Protein AF-A0A7V9P7P1-F1 (afdb_monomer)

Foldseek 3Di:
DADEAEDFDLPDPVGDDPVVVCRLVPGQAYEYEEQAFLVVLLSSLVSVVVSVHAAEYAEHFFVVRNRALVGHVVSCLVSVYHYHFDAEEDDDVNQQDDPCCVVVPQPPHGPPGGTGYAAYPVRHGPDPVSVVSVCVSPPCPDPPVVPDD

Solvent-accessible surface area (backbone atoms only — not comparable to full-atom values): 8606 Å² total; per-residue (Å²): 101,64,46,71,40,65,79,68,51,76,86,43,74,87,59,33,52,75,65,49,46,48,27,58,73,72,24,72,31,48,34,29,43,49,54,44,32,49,68,59,47,49,50,49,49,62,47,54,52,74,69,75,45,59,45,31,36,57,29,32,56,24,41,93,56,52,10,33,66,81,48,38,49,61,52,32,59,75,71,68,36,46,81,39,72,45,54,48,57,45,55,96,84,50,36,37,51,54,89,60,39,88,83,53,72,71,79,93,53,79,64,96,63,54,26,30,36,46,21,40,82,88,65,49,54,74,51,61,69,55,56,52,48,51,49,60,74,72,41,81,72,71,82,71,76,82,78,75,128

Secondary structure (DSSP, 8-state):
----B-SS-TT-GGGS-HHHHHHHHT-SSEEEE--S-HHHHHHHHHHHHTT-S-EEEEE--BGGGTB-HHHHHHHHHHTT-EE--S--BSSTT-TTS-GGGGTS---SS--SS-SS--B-TTS-BSSHHHHHHHHHHHS---TTSSS--

Nearest PDB structures (foldseek):
  1umy-assembly1_B  TM=6.018E-01  e=2.209E-02  Rattus norvegicus
  8d45-assembly1_C  TM=6.014E-01  e=2.873E-02  Homo sapiens
  1umy-assembly1_A  TM=5.273E-01  e=2.873E-02  Rattus norvegicus
  4m3p-assembly1_A  TM=6.076E-01  e=1.391E-01  Homo sapiens
  2nwh-assembly1_A  TM=4.315E-01  e=2.203E-01  Agrobacterium fabrum str. C58

Radius of gyration: 17.31 Å; Cα contacts (8 Å, |Δi|>4): 221; chains: 1; bounding box: 38×45×43 Å

Structure (mmCIF, N/CA/C/O backbone):
data_AF-A0A7V9P7P1-F1
#
_entry.id   AF-A0A7V9P7P1-F1
#
loop_
_atom_site.group_PDB
_atom_site.id
_atom_site.type_symbol
_atom_site.label_atom_id
_atom_site.label_alt_id
_atom_site.label_comp_id
_atom_site.label_asym_id
_atom_site.label_entity_id
_atom_site.label_seq_id
_atom_site.pdbx_PDB_ins_code
_atom_site.Cartn_x
_atom_site.Cartn_y
_atom_site.Cartn_z
_atom_site.occupancy
_atom_site.B_iso_or_equiv
_atom_site.auth_seq_id
_atom_site.auth_comp_id
_atom_site.auth_asym_id
_atom_site.auth_atom_id
_atom_site.pdbx_PDB_model_num
ATOM 1 N N . LEU A 1 1 ? -18.886 6.379 4.995 1.00 90.19 1 LEU A N 1
ATOM 2 C CA . LEU A 1 1 ? -17.956 7.439 4.561 1.00 90.19 1 LEU A CA 1
ATOM 3 C C . LEU A 1 1 ? -16.656 7.312 5.347 1.00 90.19 1 LEU A C 1
ATOM 5 O O . LEU A 1 1 ? -16.683 6.848 6.480 1.00 90.19 1 LEU A O 1
ATOM 9 N N . THR A 1 2 ? -15.522 7.666 4.747 1.00 96.12 2 THR A N 1
ATOM 10 C CA . THR A 1 2 ? -14.209 7.635 5.406 1.00 96.12 2 THR A CA 1
ATOM 11 C C . THR A 1 2 ? -13.298 8.710 4.817 1.00 96.12 2 THR A C 1
ATOM 13 O O . THR A 1 2 ? -13.535 9.161 3.695 1.00 96.12 2 THR A O 1
ATOM 16 N N . SER A 1 3 ? -12.253 9.085 5.550 1.00 93.94 3 SER A N 1
ATOM 17 C CA . SER A 1 3 ? -11.140 9.897 5.065 1.00 93.94 3 SER A CA 1
ATOM 18 C C . SER A 1 3 ? -9.826 9.323 5.601 1.00 93.94 3 SER A C 1
ATOM 20 O O . SER A 1 3 ? -9.699 9.086 6.803 1.00 93.94 3 SER A O 1
ATOM 22 N N . GLY A 1 4 ? -8.882 9.045 4.700 1.00 89.56 4 GLY A N 1
ATOM 23 C CA . GLY A 1 4 ? -7.695 8.244 4.998 1.00 89.56 4 GLY A CA 1
ATOM 24 C C . GLY A 1 4 ? -6.619 9.006 5.759 1.00 89.56 4 GLY A C 1
ATOM 25 O O . GLY A 1 4 ? -6.150 10.045 5.293 1.00 89.56 4 GLY A O 1
ATOM 26 N N . VAL A 1 5 ? -6.177 8.455 6.892 1.00 92.31 5 VAL A N 1
ATOM 27 C CA . VAL A 1 5 ? -5.022 8.984 7.628 1.00 92.31 5 VAL A CA 1
ATOM 28 C C . VAL A 1 5 ? -3.720 8.414 7.067 1.00 92.31 5 VAL A C 1
ATOM 30 O O . VAL A 1 5 ? -3.566 7.208 6.868 1.00 92.31 5 VAL A O 1
ATOM 33 N N . TRP A 1 6 ? -2.753 9.283 6.797 1.00 84.00 6 TRP A N 1
ATO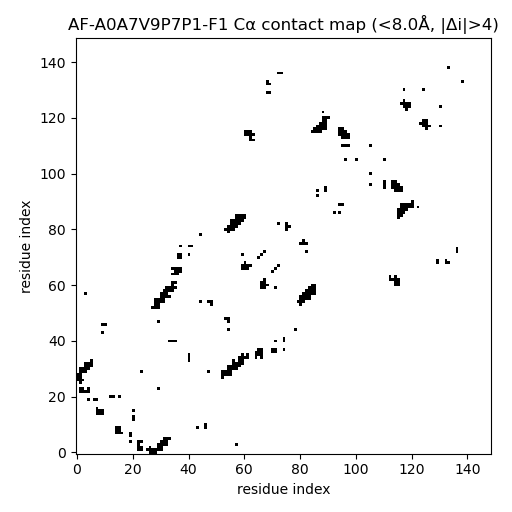M 34 C CA . TRP A 1 6 ? -1.447 8.875 6.268 1.00 84.00 6 TRP A CA 1
ATOM 35 C C . TRP A 1 6 ? -0.319 9.235 7.230 1.00 84.00 6 TRP A C 1
ATOM 37 O O . TRP A 1 6 ? 0.495 8.374 7.592 1.00 84.00 6 TRP A O 1
ATOM 47 N N . LYS A 1 7 ? -0.301 10.492 7.670 1.00 77.19 7 LYS A N 1
ATOM 48 C CA . LYS A 1 7 ? 0.690 11.039 8.595 1.00 77.19 7 LYS A CA 1
ATOM 49 C C . LYS A 1 7 ? 0.232 10.831 10.046 1.00 77.19 7 LYS A C 1
ATOM 51 O O . LYS A 1 7 ? -0.795 10.196 10.294 1.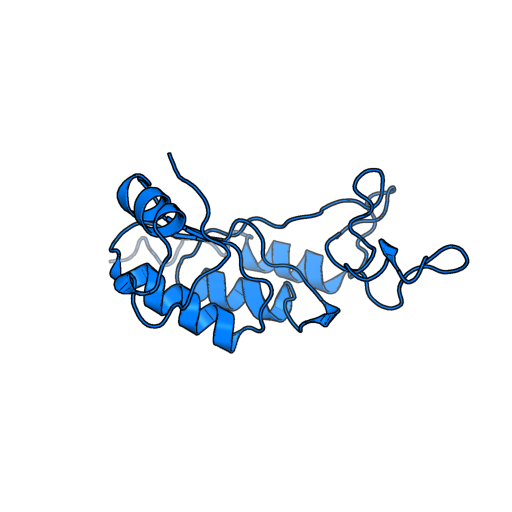00 77.19 7 LYS A O 1
ATOM 56 N N . GLY A 1 8 ? 1.068 11.259 10.987 1.00 72.62 8 GLY A N 1
ATOM 57 C CA . GLY A 1 8 ? 0.785 11.211 12.420 1.00 72.62 8 GLY A CA 1
ATOM 58 C C . GLY A 1 8 ? 1.657 10.233 13.211 1.00 72.62 8 GLY A C 1
ATOM 59 O O . GLY A 1 8 ? 2.201 9.265 12.673 1.00 72.62 8 GLY A O 1
ATOM 60 N N . ASP A 1 9 ? 1.781 10.504 14.511 1.00 73.19 9 ASP A N 1
ATOM 61 C CA . ASP A 1 9 ? 2.391 9.603 15.490 1.00 73.19 9 ASP A CA 1
ATOM 62 C C . ASP A 1 9 ? 1.315 8.650 16.035 1.00 73.19 9 ASP A C 1
ATOM 64 O O . ASP A 1 9 ? 0.438 9.041 16.803 1.00 73.19 9 ASP A O 1
ATOM 68 N N . TYR A 1 10 ? 1.400 7.374 15.655 1.00 78.81 10 TYR A N 1
ATOM 69 C CA . TYR A 1 10 ? 0.445 6.323 16.030 1.00 78.81 10 TYR A CA 1
ATOM 70 C C . TYR A 1 10 ? 0.695 5.783 17.452 1.00 78.81 10 TYR A C 1
ATOM 72 O O . TYR A 1 10 ? 0.325 4.652 17.774 1.00 78.81 10 TYR A O 1
ATOM 80 N N . ALA A 1 11 ? 1.334 6.575 18.317 1.00 70.75 11 ALA A N 1
ATOM 81 C CA . ALA A 1 11 ? 1.420 6.320 19.749 1.00 70.75 11 ALA A CA 1
ATOM 82 C C . ALA A 1 11 ? 0.128 6.714 20.493 1.00 70.75 11 ALA A C 1
ATOM 84 O O . ALA A 1 11 ? -0.311 5.973 21.375 1.00 70.75 11 ALA A O 1
ATOM 85 N N . ASN A 1 12 ? -0.490 7.853 20.145 1.00 72.56 12 ASN A N 1
ATOM 86 C CA . ASN A 1 12 ? -1.742 8.351 20.737 1.00 72.56 12 ASN A CA 1
ATOM 87 C C . ASN A 1 12 ? -2.507 9.234 19.731 1.00 72.56 12 ASN A C 1
ATOM 89 O O . ASN A 1 12 ? -1.890 10.011 19.011 1.00 72.56 12 ASN A O 1
ATOM 93 N N . VAL A 1 13 ? -3.843 9.160 19.726 1.00 71.62 13 VAL A N 1
ATOM 94 C CA . VAL A 1 13 ? -4.725 9.983 18.874 1.00 71.62 13 VAL A CA 1
ATOM 95 C C . VAL A 1 13 ? -4.516 11.473 19.151 1.00 71.62 13 VAL A C 1
ATOM 97 O O . VAL A 1 13 ? -4.585 12.280 18.237 1.00 71.62 13 VAL A O 1
ATOM 100 N N . GLU A 1 14 ? -4.187 11.842 20.389 1.00 75.62 14 GLU A N 1
ATOM 101 C CA . GLU A 1 14 ? -3.893 13.231 20.778 1.00 75.62 14 GLU A CA 1
ATOM 102 C C . GLU A 1 14 ? -2.660 13.823 20.079 1.00 75.62 14 GLU A C 1
ATOM 104 O O . GLU A 1 14 ? -2.481 15.038 20.074 1.00 75.62 14 GLU A O 1
ATOM 109 N N . LYS A 1 15 ? -1.801 12.981 19.491 1.00 82.19 15 LYS A N 1
ATOM 110 C CA . LYS A 1 15 ? -0.652 13.429 18.696 1.00 82.19 15 LYS A CA 1
ATOM 111 C C . LYS A 1 15 ? -0.959 13.597 17.211 1.00 82.19 15 LYS A C 1
ATOM 113 O O . LYS A 1 15 ? -0.082 14.026 16.463 1.00 82.19 15 LYS A O 1
ATOM 118 N N . PHE A 1 16 ? -2.162 13.236 16.776 1.00 87.25 16 PHE A N 1
ATOM 119 C CA . PHE A 1 16 ? -2.624 13.563 15.438 1.00 87.25 16 PHE A CA 1
ATOM 120 C C . PHE A 1 16 ? -2.884 15.053 15.319 1.00 87.25 16 PHE A C 1
ATOM 122 O O . PHE A 1 16 ? -3.293 15.702 16.288 1.00 87.25 16 PHE A O 1
ATOM 129 N N . ASP A 1 17 ? -2.644 15.588 14.127 1.00 89.06 17 ASP A N 1
ATOM 130 C CA . ASP A 1 17 ? -2.984 16.970 13.860 1.00 89.06 17 ASP A CA 1
ATOM 131 C C . ASP A 1 17 ? -4.512 17.155 13.816 1.00 89.06 17 ASP A C 1
ATOM 133 O O . ASP A 1 17 ? -5.302 16.205 13.897 1.00 89.06 17 ASP A O 1
ATOM 137 N N . ALA A 1 18 ? -4.951 18.409 13.714 1.00 91.69 18 ALA A N 1
ATOM 138 C CA . ALA A 1 18 ? -6.375 18.720 13.671 1.00 91.69 18 ALA A CA 1
ATOM 139 C C . ALA A 1 18 ? -7.088 18.037 12.488 1.00 91.69 18 ALA A C 1
ATOM 141 O O . ALA A 1 18 ? -8.246 17.642 12.616 1.00 91.69 18 ALA A O 1
ATOM 142 N N . THR A 1 19 ? -6.404 17.861 11.355 1.00 91.81 19 THR A N 1
ATOM 143 C CA . THR A 1 19 ? -6.955 17.212 10.161 1.00 91.81 19 THR A CA 1
ATOM 144 C C . THR A 1 19 ? -7.238 15.745 10.446 1.00 91.81 19 THR A C 1
ATOM 146 O O . THR A 1 19 ? -8.357 15.284 10.242 1.00 91.81 19 THR A O 1
ATOM 149 N N . GLU A 1 20 ? -6.265 15.011 10.969 1.00 91.88 20 GLU A N 1
ATOM 150 C CA . GLU A 1 20 ? -6.376 13.573 11.219 1.00 91.88 20 GLU A CA 1
ATOM 151 C C . GLU A 1 20 ? -7.367 13.250 12.339 1.00 91.88 20 GLU A C 1
ATOM 153 O O . GLU A 1 20 ? -8.118 12.274 12.244 1.00 91.88 20 GLU A O 1
ATOM 158 N N . GLN A 1 21 ? -7.453 14.111 13.358 1.00 90.94 21 GLN A N 1
ATOM 159 C CA . GLN A 1 21 ? -8.511 14.021 14.364 1.00 90.94 21 GLN A CA 1
ATOM 160 C C . GLN A 1 21 ? -9.899 14.178 13.728 1.00 90.94 21 GLN A C 1
ATOM 162 O O . GLN A 1 21 ? -10.788 13.369 14.000 1.00 90.94 21 GLN A O 1
ATOM 167 N N . ILE A 1 22 ? -10.086 15.162 12.838 1.00 93.25 22 ILE A N 1
ATOM 168 C CA . ILE A 1 22 ? -11.345 15.357 12.102 1.00 93.25 22 ILE A CA 1
ATOM 169 C C . ILE A 1 22 ? -11.645 14.148 11.210 1.00 93.25 22 ILE A C 1
ATOM 171 O O . ILE A 1 22 ? -12.783 13.668 11.212 1.00 93.25 22 ILE A O 1
ATOM 175 N N . GLN A 1 23 ? -10.649 13.636 10.479 1.00 94.31 23 GLN A N 1
ATOM 176 C CA . GLN A 1 23 ? -10.800 12.469 9.609 1.00 94.31 23 GLN A CA 1
ATOM 177 C C . GLN A 1 23 ? -11.282 11.256 10.405 1.00 94.31 23 GLN A C 1
ATOM 179 O O . GLN A 1 23 ? -12.282 10.642 10.036 1.00 94.31 23 GLN A O 1
ATOM 184 N N . ILE A 1 24 ? -10.626 10.937 11.523 1.00 92.00 24 ILE A N 1
ATOM 185 C CA . ILE A 1 24 ? -10.997 9.796 12.365 1.00 92.00 24 ILE A CA 1
ATOM 186 C C . ILE A 1 24 ? -12.369 10.005 12.997 1.00 92.00 24 ILE A C 1
ATOM 188 O O . ILE A 1 24 ? -13.209 9.108 12.924 1.00 92.00 24 ILE A O 1
ATOM 192 N N . ALA A 1 25 ? -12.629 11.178 13.581 1.00 92.94 25 ALA A N 1
ATOM 193 C CA . ALA A 1 25 ? -13.886 11.455 14.269 1.00 92.94 25 ALA A CA 1
ATOM 194 C C . ALA A 1 25 ? -15.099 11.288 13.338 1.00 92.94 25 ALA A C 1
ATOM 196 O O . ALA A 1 25 ? -16.086 10.663 13.735 1.00 92.94 25 ALA A O 1
ATOM 197 N N . ASN A 1 26 ? -14.982 11.749 12.088 1.00 95.38 26 ASN A N 1
ATOM 198 C CA . ASN A 1 26 ? -16.070 11.801 11.105 1.00 95.38 26 ASN A CA 1
ATOM 199 C C . ASN A 1 26 ? -16.087 10.627 10.106 1.00 95.38 26 ASN A C 1
ATOM 201 O O . ASN A 1 26 ? -16.796 10.686 9.102 1.00 95.38 26 ASN A O 1
ATOM 205 N N . SER A 1 27 ? -15.318 9.561 10.350 1.00 96.44 27 SER A N 1
ATOM 206 C CA . SER A 1 27 ? -15.298 8.375 9.484 1.00 96.44 27 SER A CA 1
ATOM 207 C C . SER A 1 27 ? -16.100 7.209 10.064 1.00 96.44 27 SER A C 1
ATOM 209 O O . SER A 1 27 ? -15.809 6.748 11.164 1.00 96.44 27 SER A O 1
ATOM 211 N N . ASP A 1 28 ? -17.034 6.644 9.298 1.00 96.56 28 ASP A N 1
ATOM 212 C CA . ASP A 1 28 ? -17.820 5.461 9.701 1.00 96.56 28 ASP A CA 1
ATOM 213 C C . ASP A 1 28 ? -16.952 4.195 9.822 1.00 96.56 28 ASP A C 1
ATOM 215 O O . ASP A 1 28 ? -17.225 3.292 10.611 1.00 96.56 28 ASP A O 1
ATOM 219 N N . PHE A 1 29 ? -15.877 4.138 9.039 1.00 96.38 29 PHE A N 1
ATOM 220 C CA . PHE A 1 29 ? -14.828 3.127 9.107 1.00 96.38 29 PHE A CA 1
ATOM 221 C C . PHE A 1 29 ? -13.475 3.801 8.904 1.00 96.38 29 PHE A C 1
ATOM 223 O O . PHE A 1 29 ? -13.373 4.806 8.205 1.00 96.38 29 PHE A O 1
ATOM 230 N N . ILE A 1 30 ? -12.430 3.266 9.514 1.00 96.50 30 ILE A N 1
ATOM 231 C CA . ILE A 1 30 ? -11.101 3.869 9.506 1.00 96.50 30 ILE A CA 1
ATOM 232 C C . ILE A 1 30 ? -10.363 3.451 8.241 1.00 96.50 30 ILE A C 1
ATOM 234 O O . ILE A 1 30 ? -10.211 2.258 7.974 1.00 96.50 30 ILE A O 1
ATOM 238 N N . THR A 1 31 ? -9.864 4.427 7.486 1.00 97.12 31 THR A N 1
ATOM 239 C CA . THR A 1 31 ? -8.922 4.178 6.392 1.00 97.12 31 THR A CA 1
ATOM 240 C C . THR A 1 31 ? -7.552 4.747 6.699 1.00 97.12 31 THR A C 1
ATOM 242 O O . THR A 1 31 ? -7.438 5.767 7.377 1.00 97.12 31 THR A O 1
ATOM 245 N N . PHE A 1 32 ? -6.500 4.075 6.233 1.00 96.62 32 PHE A N 1
ATOM 246 C CA . PHE A 1 32 ? -5.132 4.545 6.424 1.00 96.62 32 PHE A CA 1
ATOM 247 C C . PHE A 1 32 ? -4.185 4.110 5.304 1.00 96.62 32 PHE A C 1
ATOM 249 O O . PHE A 1 32 ? -4.426 3.119 4.615 1.00 96.62 32 PHE A O 1
ATOM 256 N N . HIS A 1 33 ? -3.082 4.840 5.153 1.00 96.06 33 HIS A N 1
ATOM 257 C CA . HIS A 1 33 ? -1.997 4.517 4.224 1.00 96.06 33 HIS A CA 1
ATOM 258 C C . HIS A 1 33 ? -0.783 4.057 5.036 1.00 96.06 33 HIS A C 1
ATOM 260 O O . HIS A 1 33 ? -0.527 4.589 6.122 1.00 96.06 33 HIS A O 1
ATOM 266 N N . SER A 1 34 ? -0.025 3.074 4.551 1.00 95.81 34 SER A N 1
ATOM 267 C CA . SER A 1 34 ? 1.211 2.655 5.218 1.00 95.81 34 SER A CA 1
ATOM 268 C C . SER A 1 34 ? 2.178 1.964 4.269 1.00 95.81 34 SER A C 1
ATOM 270 O O . SER A 1 34 ? 1.970 0.827 3.872 1.00 95.81 34 SER A O 1
ATOM 272 N N . TYR A 1 35 ? 3.280 2.648 3.981 1.00 95.56 35 TYR A N 1
ATOM 273 C CA . TYR A 1 35 ? 4.366 2.176 3.121 1.00 95.56 35 TYR A CA 1
ATOM 274 C C . TYR A 1 35 ? 5.542 1.581 3.914 1.00 95.56 35 TYR A C 1
ATOM 276 O O . TYR A 1 35 ? 6.682 1.580 3.448 1.00 95.56 35 TYR A O 1
ATOM 284 N N . GLU A 1 36 ? 5.272 1.140 5.144 1.00 94.75 36 GLU A N 1
ATOM 285 C CA . GLU A 1 36 ? 6.277 0.627 6.075 1.00 94.75 36 GLU A CA 1
ATOM 286 C C . GLU A 1 36 ? 6.366 -0.902 6.031 1.00 94.75 36 GLU A C 1
ATOM 288 O O . GLU A 1 36 ? 5.491 -1.585 5.496 1.00 94.75 36 GLU A O 1
ATOM 293 N N . ALA A 1 37 ? 7.422 -1.449 6.632 1.00 96.00 37 ALA A N 1
ATOM 294 C CA . ALA A 1 37 ? 7.581 -2.887 6.796 1.00 96.00 37 ALA A CA 1
ATOM 295 C C . ALA A 1 37 ? 6.492 -3.501 7.705 1.00 96.00 37 ALA A C 1
ATOM 297 O O . ALA A 1 37 ?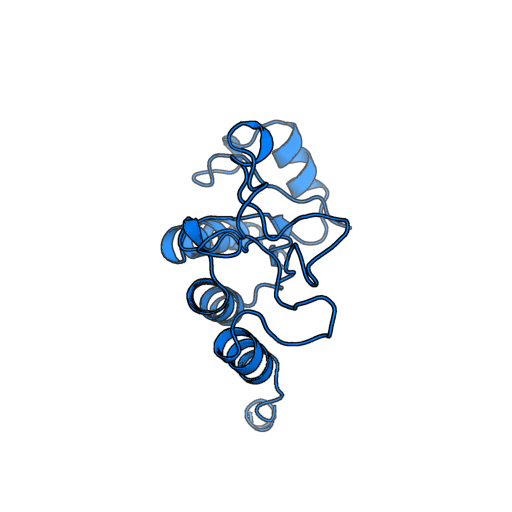 5.761 -2.819 8.428 1.00 96.00 37 ALA A O 1
ATOM 298 N N . ALA A 1 38 ? 6.382 -4.831 7.660 1.00 96.94 38 ALA A N 1
ATOM 299 C CA . ALA A 1 38 ? 5.290 -5.592 8.271 1.00 96.94 38 ALA A CA 1
ATOM 300 C C . ALA A 1 38 ? 5.109 -5.374 9.786 1.00 96.94 38 ALA A C 1
ATOM 302 O O . ALA A 1 38 ? 3.988 -5.464 10.293 1.00 96.94 38 ALA A O 1
ATOM 303 N N . ASP A 1 39 ? 6.188 -5.111 10.521 1.00 95.69 39 ASP A N 1
ATOM 304 C CA . ASP A 1 39 ? 6.166 -4.874 11.963 1.00 95.69 39 ASP A CA 1
ATOM 305 C C . ASP A 1 39 ? 5.552 -3.511 12.310 1.00 95.69 39 ASP A C 1
ATOM 307 O O . ASP A 1 39 ? 4.639 -3.446 13.140 1.00 95.69 39 ASP A O 1
ATOM 311 N N . GLU A 1 40 ? 5.978 -2.445 11.633 1.00 94.88 40 GLU A N 1
ATOM 312 C CA . GLU A 1 40 ? 5.398 -1.105 11.768 1.00 94.88 40 GLU A CA 1
ATOM 313 C C . GLU A 1 40 ? 3.953 -1.061 11.266 1.00 94.88 40 GLU A C 1
ATOM 315 O O . GLU A 1 40 ? 3.068 -0.513 11.933 1.00 94.88 40 GLU A O 1
ATOM 320 N N . PHE A 1 41 ? 3.668 -1.741 10.153 1.00 96.62 41 PHE A N 1
ATOM 321 C CA . PHE A 1 41 ? 2.308 -1.920 9.651 1.00 96.62 41 PHE A CA 1
ATOM 322 C C . PHE A 1 41 ? 1.396 -2.574 10.706 1.00 96.62 41 PHE A C 1
ATOM 324 O O . PHE A 1 41 ? 0.294 -2.094 10.987 1.00 96.62 41 PHE A O 1
ATOM 331 N N . ALA A 1 42 ? 1.872 -3.634 11.371 1.00 97.00 42 ALA A N 1
ATOM 332 C CA . ALA A 1 42 ? 1.129 -4.300 12.439 1.00 97.00 42 ALA A CA 1
ATOM 333 C C . ALA A 1 42 ? 0.925 -3.407 13.675 1.00 97.00 42 ALA A C 1
ATOM 335 O O . ALA A 1 42 ? -0.143 -3.462 14.293 1.00 97.00 42 ALA A O 1
ATOM 336 N N . LYS A 1 43 ? 1.920 -2.593 14.057 1.00 95.12 43 LYS A N 1
ATOM 337 C CA . LYS A 1 43 ? 1.788 -1.618 15.156 1.00 95.12 43 LYS A CA 1
ATOM 338 C C . LYS A 1 43 ? 0.694 -0.598 14.843 1.00 95.12 43 LYS A C 1
ATOM 340 O O . LYS A 1 43 ? -0.181 -0.378 15.683 1.00 95.12 43 LYS A O 1
ATOM 345 N N . ARG A 1 44 ? 0.683 -0.063 13.617 1.00 94.81 44 ARG A N 1
ATOM 346 C CA . ARG A 1 44 ? -0.341 0.876 13.141 1.00 94.81 44 ARG A CA 1
ATOM 347 C C . ARG A 1 44 ? -1.744 0.266 13.191 1.00 94.81 44 ARG A C 1
ATOM 349 O O . ARG A 1 44 ? -2.651 0.889 13.737 1.00 94.81 44 ARG A O 1
ATOM 356 N N . ILE A 1 45 ? -1.922 -0.973 12.723 1.00 95.94 45 ILE A N 1
ATOM 357 C CA . ILE A 1 45 ? -3.222 -1.662 12.811 1.00 95.94 45 ILE A CA 1
ATOM 358 C C . ILE A 1 45 ? -3.686 -1.796 14.262 1.00 95.94 45 ILE A C 1
ATOM 360 O O . ILE A 1 45 ? -4.817 -1.434 14.579 1.00 95.94 45 ILE A O 1
ATOM 364 N N . LYS A 1 46 ? -2.825 -2.293 15.158 1.00 95.31 46 LYS A N 1
ATOM 365 C CA . LYS A 1 46 ? -3.179 -2.488 16.574 1.00 95.31 46 LYS A CA 1
ATOM 366 C C . LYS A 1 46 ? -3.572 -1.187 17.260 1.00 95.31 46 LYS A C 1
ATOM 368 O O . LYS A 1 46 ? -4.417 -1.195 18.151 1.00 95.31 46 LYS A O 1
ATOM 373 N N . PHE A 1 47 ? -2.950 -0.080 16.873 1.00 93.75 47 PHE A N 1
ATOM 374 C CA . PHE A 1 47 ? -3.349 1.235 17.342 1.00 93.75 47 PHE A CA 1
ATOM 375 C C . PHE A 1 47 ? -4.767 1.585 16.868 1.00 93.75 47 PHE A C 1
ATOM 377 O O . PHE A 1 47 ? -5.627 1.875 17.697 1.00 93.75 47 PHE A O 1
ATOM 384 N N . LEU A 1 48 ? -5.033 1.481 15.562 1.00 94.31 48 LEU A N 1
ATOM 385 C CA . LEU A 1 48 ? -6.328 1.835 14.972 1.00 94.31 48 LEU A CA 1
ATOM 386 C C . LEU A 1 48 ? -7.473 0.920 15.438 1.00 94.31 48 LEU A C 1
ATOM 388 O O . LEU A 1 48 ? -8.606 1.377 15.555 1.00 94.31 48 LEU A O 1
ATOM 392 N N . GLN A 1 49 ? -7.194 -0.341 15.785 1.00 95.31 49 GLN A N 1
ATOM 393 C CA . GLN A 1 49 ? -8.192 -1.265 16.347 1.00 95.31 49 GLN A CA 1
ATOM 394 C C . GLN A 1 49 ? -8.818 -0.758 17.650 1.00 95.31 49 GLN A C 1
ATOM 396 O O . GLN A 1 49 ? -9.981 -1.053 17.916 1.00 95.31 49 GLN A O 1
ATOM 401 N N . LYS A 1 50 ? -8.101 0.065 18.425 1.00 92.94 50 LYS A N 1
ATOM 402 C CA . LYS A 1 50 ? -8.625 0.676 19.658 1.00 92.94 50 LYS A CA 1
ATOM 403 C C . LYS A 1 50 ? -9.784 1.642 19.396 1.00 92.94 50 LYS A C 1
ATOM 405 O O . LYS A 1 50 ? -10.540 1.940 20.314 1.00 92.94 50 LYS A O 1
ATOM 410 N N . LEU A 1 51 ? -9.934 2.116 18.157 1.00 92.38 51 LEU A N 1
ATOM 411 C CA . LEU A 1 51 ? -11.009 3.019 17.743 1.00 92.38 51 LEU A CA 1
ATOM 412 C C . LEU A 1 51 ? -12.347 2.293 17.522 1.00 92.38 51 LEU A C 1
ATOM 414 O O . LEU A 1 51 ? -13.346 2.951 17.248 1.00 92.38 51 LEU A O 1
ATOM 418 N N . ASN A 1 52 ? -12.383 0.957 17.647 1.00 94.56 52 ASN A N 1
ATOM 419 C CA . ASN A 1 52 ? -13.597 0.129 17.590 1.00 94.56 52 ASN A CA 1
ATOM 420 C C . ASN A 1 52 ? -14.457 0.349 16.332 1.00 94.56 52 ASN A C 1
ATOM 422 O O . ASN A 1 52 ? -15.686 0.310 16.381 1.00 94.56 52 ASN A O 1
ATOM 426 N N . ARG A 1 53 ? -13.805 0.570 15.189 1.00 95.94 53 ARG A N 1
ATOM 427 C CA . ARG A 1 53 ? -14.435 0.723 13.871 1.00 95.94 53 ARG A CA 1
ATOM 428 C C . ARG A 1 53 ? -13.751 -0.209 12.862 1.00 95.94 53 ARG A C 1
ATOM 430 O O . ARG A 1 53 ? -12.576 -0.527 13.056 1.00 95.94 53 ARG A O 1
ATOM 437 N N . PRO A 1 54 ? -14.441 -0.657 11.793 1.00 97.75 54 PRO A N 1
ATOM 438 C CA . PRO A 1 54 ? -13.809 -1.433 10.726 1.00 97.75 54 PRO A CA 1
ATOM 439 C C . PRO A 1 54 ? -12.613 -0.684 10.132 1.00 97.75 54 PRO A C 1
ATOM 441 O O . PRO A 1 54 ? -12.638 0.543 10.060 1.00 97.75 54 PRO A O 1
ATOM 444 N N . ILE A 1 55 ? -11.580 -1.413 9.706 1.00 97.88 55 ILE A N 1
ATOM 445 C CA . ILE A 1 55 ? -10.320 -0.826 9.236 1.00 97.88 55 ILE A CA 1
ATOM 446 C C . ILE A 1 55 ? -10.026 -1.289 7.813 1.00 97.88 55 ILE A C 1
ATOM 448 O O . ILE A 1 55 ? -10.149 -2.474 7.492 1.00 97.88 55 ILE A O 1
ATOM 452 N N . MET A 1 56 ? -9.573 -0.360 6.978 1.00 98.25 56 MET A N 1
ATOM 453 C CA . MET A 1 56 ? -9.087 -0.637 5.635 1.00 98.25 56 MET A CA 1
ATOM 454 C C . MET A 1 56 ? -7.790 0.131 5.359 1.00 98.25 56 MET A C 1
ATOM 456 O O . MET A 1 56 ? -7.700 1.331 5.586 1.00 98.25 56 MET A O 1
ATOM 460 N N . CYS A 1 57 ? -6.771 -0.558 4.862 1.00 98.12 57 CYS A N 1
ATOM 461 C CA . CYS A 1 57 ? -5.584 0.071 4.316 1.00 98.12 57 CYS A CA 1
ATOM 462 C C . CYS A 1 57 ? -5.815 0.368 2.833 1.00 98.12 57 CYS A C 1
ATOM 464 O O . CYS A 1 57 ? -6.049 -0.555 2.050 1.00 98.12 57 CYS A O 1
ATOM 466 N N . THR A 1 58 ? -5.790 1.644 2.460 1.00 97.19 58 THR A N 1
ATOM 467 C CA . THR A 1 58 ? -6.109 2.091 1.098 1.00 97.19 58 THR A CA 1
ATOM 468 C C . THR A 1 58 ? -4.891 2.113 0.177 1.00 97.19 58 THR A C 1
ATOM 470 O O . THR A 1 58 ? -5.052 1.991 -1.033 1.00 97.19 58 THR A O 1
ATOM 473 N N . GLU A 1 59 ? -3.684 2.215 0.742 1.00 96.62 59 GLU A N 1
ATOM 474 C CA . GLU A 1 59 ? -2.415 2.174 0.011 1.00 96.62 59 GLU A CA 1
ATOM 475 C C . GLU A 1 59 ? -1.303 1.616 0.909 1.00 96.62 59 GLU A C 1
ATOM 477 O O . GLU A 1 59 ? -1.176 2.026 2.068 1.00 96.62 59 GLU A O 1
ATOM 482 N N . TYR A 1 60 ? -0.478 0.704 0.384 1.00 96.81 60 TYR A N 1
ATOM 483 C CA . TYR A 1 60 ? 0.644 0.154 1.153 1.00 96.81 60 TYR A CA 1
ATOM 484 C C . TYR A 1 60 ? 1.877 -0.238 0.348 1.00 96.81 60 TYR A C 1
ATOM 486 O O . TYR A 1 60 ? 2.977 -0.180 0.887 1.00 96.81 60 TYR A O 1
ATOM 494 N N . MET A 1 61 ? 1.738 -0.656 -0.911 1.00 97.31 61 MET A N 1
ATOM 495 C CA . MET A 1 61 ? 2.861 -1.184 -1.688 1.00 97.31 61 MET A CA 1
ATOM 496 C C . MET A 1 61 ? 4.001 -0.169 -1.798 1.00 97.31 61 MET A C 1
ATOM 498 O O . MET A 1 61 ? 3.779 0.945 -2.242 1.00 97.31 61 MET A O 1
ATOM 502 N N . ALA A 1 62 ? 5.214 -0.560 -1.427 1.00 96.56 62 ALA A N 1
ATOM 503 C CA . ALA A 1 62 ? 6.450 0.178 -1.674 1.00 96.56 62 ALA A CA 1
ATOM 504 C C . ALA A 1 62 ? 7.604 -0.823 -1.569 1.00 96.56 62 ALA A C 1
ATOM 506 O O . ALA A 1 62 ? 8.266 -0.917 -0.529 1.00 96.56 62 ALA A O 1
ATOM 507 N N . ARG A 1 63 ? 7.827 -1.612 -2.631 1.00 96.38 63 ARG A N 1
ATOM 508 C CA . ARG A 1 63 ? 8.758 -2.756 -2.583 1.00 96.38 63 ARG A CA 1
ATOM 509 C C . ARG A 1 63 ? 10.165 -2.404 -2.065 1.00 96.38 63 ARG A C 1
ATOM 511 O O . ARG A 1 63 ? 10.644 -3.133 -1.196 1.00 96.38 63 ARG A O 1
ATOM 518 N N . PRO A 1 64 ? 10.804 -1.282 -2.465 1.00 94.06 64 PRO A N 1
ATOM 519 C CA . PRO A 1 64 ? 12.107 -0.867 -1.930 1.00 94.06 64 PRO A CA 1
ATOM 520 C C . PRO A 1 64 ? 12.134 -0.615 -0.417 1.00 94.06 64 PRO A C 1
ATOM 522 O O . PRO A 1 64 ? 13.192 -0.702 0.195 1.00 94.06 64 PRO A O 1
ATOM 525 N N . ARG A 1 65 ? 10.985 -0.306 0.200 1.00 94.00 65 ARG A N 1
ATOM 526 C CA . ARG A 1 65 ? 10.850 -0.084 1.650 1.00 94.00 65 ARG A CA 1
ATOM 527 C C . ARG A 1 65 ? 10.491 -1.355 2.424 1.00 94.00 65 ARG A C 1
ATOM 529 O O . ARG A 1 65 ? 10.206 -1.291 3.615 1.00 94.00 65 ARG A O 1
ATOM 536 N N . GLY A 1 66 ? 10.459 -2.510 1.757 1.00 94.94 66 GLY A N 1
ATOM 537 C CA . GLY A 1 66 ? 10.048 -3.780 2.359 1.00 94.94 66 GLY A CA 1
ATOM 538 C C . GLY A 1 66 ? 8.531 -3.949 2.495 1.00 94.94 66 GLY A C 1
ATOM 539 O O . GLY A 1 66 ? 8.078 -4.978 2.999 1.00 94.94 66 GLY A O 1
ATOM 540 N N . SER A 1 67 ? 7.737 -2.990 2.011 1.00 97.31 67 SER A N 1
ATOM 541 C CA . SER A 1 67 ? 6.285 -3.124 1.935 1.00 97.31 67 SER A CA 1
ATOM 542 C C . SER A 1 67 ? 5.898 -3.828 0.634 1.00 97.31 67 SER A C 1
ATOM 544 O O . SER A 1 67 ? 5.811 -3.212 -0.428 1.00 97.31 67 SER A O 1
ATOM 546 N N . THR A 1 68 ? 5.720 -5.147 0.710 1.00 97.69 68 THR A N 1
ATOM 547 C CA . THR A 1 68 ? 5.389 -6.026 -0.426 1.00 97.69 68 THR A CA 1
ATOM 548 C C . THR A 1 68 ? 4.079 -6.771 -0.180 1.00 97.69 68 THR A C 1
ATOM 550 O O . THR A 1 68 ? 3.616 -6.874 0.959 1.00 97.69 68 THR A O 1
ATOM 553 N N . PHE A 1 69 ? 3.497 -7.381 -1.219 1.00 97.88 69 PHE A N 1
ATOM 554 C CA . PHE A 1 69 ? 2.332 -8.258 -1.038 1.00 97.88 69 PHE A CA 1
ATOM 555 C C . PHE A 1 69 ? 2.625 -9.399 -0.055 1.00 97.88 69 PHE A C 1
ATOM 557 O O . PHE A 1 69 ? 1.795 -9.703 0.802 1.00 97.88 69 PHE A O 1
ATOM 564 N N . VAL A 1 70 ? 3.817 -9.999 -0.150 1.00 97.00 70 VAL A N 1
ATOM 565 C CA . VAL A 1 70 ? 4.261 -11.114 0.703 1.00 97.00 70 VAL A CA 1
ATOM 566 C C . VAL A 1 70 ? 4.364 -10.695 2.165 1.00 97.00 70 VAL A C 1
ATOM 568 O O . VAL A 1 70 ? 3.940 -11.444 3.042 1.00 97.00 70 VAL A O 1
ATOM 571 N N . ALA A 1 71 ? 4.890 -9.500 2.428 1.00 97.44 71 ALA A N 1
ATOM 572 C CA . ALA A 1 71 ? 5.071 -9.002 3.784 1.00 97.44 71 ALA A CA 1
ATOM 573 C C . ALA A 1 71 ? 3.753 -8.514 4.410 1.00 97.44 71 ALA A C 1
ATOM 575 O O . ALA A 1 71 ? 3.486 -8.795 5.578 1.00 97.44 71 ALA A O 1
ATOM 576 N N . ILE A 1 72 ? 2.923 -7.796 3.647 1.00 98.31 72 ILE A N 1
ATOM 577 C CA . ILE A 1 72 ? 1.816 -7.007 4.206 1.00 98.31 72 ILE A CA 1
ATOM 578 C C . ILE A 1 72 ? 0.469 -7.732 4.157 1.00 98.31 72 ILE A C 1
ATOM 580 O O . ILE A 1 72 ? -0.271 -7.706 5.144 1.00 98.31 72 ILE A O 1
ATOM 584 N N . LEU A 1 73 ? 0.132 -8.428 3.062 1.00 97.81 73 LEU A N 1
ATOM 585 C CA . LEU A 1 73 ? -1.186 -9.069 2.933 1.00 97.81 73 LEU A CA 1
ATOM 586 C C . LEU A 1 73 ? -1.482 -10.105 4.032 1.00 97.81 73 LEU A C 1
ATOM 588 O O . LEU A 1 73 ? -2.607 -10.104 4.543 1.00 97.81 73 LEU A O 1
ATOM 592 N N . PRO A 1 74 ? -0.529 -10.962 4.462 1.00 97.44 74 PRO A N 1
ATOM 593 C CA . PRO A 1 74 ? -0.769 -11.873 5.580 1.00 97.44 74 PRO A CA 1
ATOM 594 C C . PRO A 1 74 ? -1.067 -11.141 6.893 1.00 97.44 74 PRO A C 1
ATOM 596 O O . PRO A 1 74 ? -1.900 -11.600 7.675 1.00 97.44 74 PRO A O 1
ATOM 599 N N . VAL A 1 75 ? -0.424 -9.992 7.130 1.00 98.12 75 VAL A N 1
ATOM 600 C CA . VAL A 1 75 ? -0.664 -9.160 8.317 1.00 98.12 75 VAL A CA 1
ATOM 601 C C . VAL A 1 75 ? -2.062 -8.549 8.264 1.00 98.12 75 VAL A C 1
ATOM 603 O O . VAL A 1 75 ? -2.808 -8.665 9.236 1.00 98.12 75 VAL A O 1
ATOM 606 N N . GLY A 1 76 ? -2.451 -7.976 7.120 1.00 97.44 76 GLY A N 1
ATOM 607 C CA . GLY A 1 76 ? -3.801 -7.450 6.906 1.00 97.44 76 GLY A CA 1
ATOM 608 C C . GLY A 1 76 ? -4.878 -8.514 7.134 1.00 97.44 76 GLY A C 1
ATOM 609 O O . GLY A 1 76 ? -5.805 -8.300 7.915 1.00 97.44 76 GLY A O 1
ATOM 610 N N . LYS A 1 77 ? -4.702 -9.714 6.560 1.00 96.75 77 LYS A N 1
ATOM 611 C CA . LYS A 1 77 ? -5.615 -10.852 6.764 1.00 96.75 77 LYS A CA 1
ATOM 612 C C . LYS A 1 77 ? -5.680 -11.290 8.229 1.00 96.75 77 LYS A C 1
ATOM 614 O O . LYS A 1 77 ? -6.775 -11.496 8.744 1.00 96.75 77 LYS A O 1
ATOM 619 N N . LYS A 1 78 ? -4.536 -11.390 8.920 1.00 97.25 78 LYS A N 1
ATOM 620 C CA . LYS A 1 78 ? -4.465 -11.763 10.346 1.00 97.25 78 LYS A CA 1
ATOM 621 C C . LYS A 1 78 ? -5.290 -10.833 11.239 1.00 97.25 78 LYS A C 1
ATOM 623 O O . LYS A 1 78 ? -5.902 -11.308 12.191 1.00 97.25 78 LYS A O 1
ATOM 628 N N . TYR A 1 79 ? -5.291 -9.533 10.955 1.00 97.38 79 TYR A N 1
ATOM 629 C CA . TYR A 1 79 ? -6.008 -8.534 11.754 1.00 97.38 79 TYR A CA 1
ATOM 630 C C . TYR A 1 79 ? -7.361 -8.111 11.158 1.00 97.38 79 TYR A C 1
ATOM 632 O O . TYR A 1 79 ? -7.960 -7.159 11.655 1.00 97.38 79 TYR A O 1
ATOM 640 N N . ASN A 1 80 ? -7.853 -8.823 10.136 1.00 96.62 80 ASN A N 1
ATOM 641 C CA . ASN A 1 80 ? -9.119 -8.547 9.452 1.00 96.62 80 ASN A CA 1
ATOM 642 C C . ASN A 1 80 ? -9.228 -7.105 8.913 1.00 96.62 80 ASN A C 1
ATOM 644 O O . ASN A 1 80 ? -10.220 -6.411 9.128 1.00 96.62 80 ASN A O 1
ATOM 648 N N . VAL A 1 81 ? -8.176 -6.651 8.234 1.00 98.12 81 VAL A N 1
ATOM 649 C CA . VAL A 1 81 ? -8.091 -5.323 7.616 1.00 98.12 81 VAL A CA 1
ATOM 650 C C . VAL A 1 81 ? -8.364 -5.443 6.118 1.00 98.12 81 VAL A C 1
ATOM 652 O O . VAL A 1 81 ? -7.766 -6.283 5.443 1.00 98.12 81 VAL A O 1
ATOM 655 N N . GLY A 1 82 ? -9.262 -4.607 5.588 1.00 97.50 82 GLY A N 1
ATOM 656 C CA . GLY A 1 82 ? -9.467 -4.492 4.141 1.00 97.50 82 GLY A CA 1
ATOM 657 C C . GLY A 1 82 ? -8.221 -3.920 3.464 1.00 97.50 82 GLY A C 1
ATOM 658 O O . GLY A 1 82 ? -7.587 -3.038 4.027 1.00 97.50 82 GLY A O 1
ATOM 659 N N . MET A 1 83 ? -7.858 -4.395 2.275 1.00 97.69 83 MET A N 1
ATOM 660 C CA . MET A 1 83 ? -6.609 -3.998 1.611 1.00 97.69 83 MET A CA 1
ATOM 661 C C . MET A 1 83 ? -6.889 -3.522 0.187 1.00 97.69 83 MET A C 1
ATOM 663 O O . MET A 1 83 ? -7.477 -4.264 -0.599 1.00 97.69 83 MET A O 1
ATOM 667 N N . ILE A 1 84 ? -6.431 -2.319 -0.153 1.00 97.06 84 ILE A N 1
ATOM 668 C CA . ILE A 1 84 ? -6.440 -1.774 -1.514 1.00 97.06 84 ILE A CA 1
ATOM 669 C C . ILE A 1 84 ? -4.994 -1.485 -1.915 1.00 97.06 84 ILE A C 1
ATOM 671 O O . ILE A 1 84 ? -4.200 -0.978 -1.124 1.00 97.06 84 ILE A O 1
ATOM 675 N N . ASN A 1 85 ? -4.638 -1.879 -3.135 1.00 95.94 85 ASN A N 1
ATOM 676 C CA . ASN A 1 85 ? -3.328 -1.595 -3.701 1.00 95.94 85 ASN A CA 1
ATOM 677 C C . ASN A 1 85 ? -3.377 -0.284 -4.489 1.00 95.94 85 ASN A C 1
ATOM 679 O O . ASN A 1 85 ? -4.279 -0.097 -5.305 1.00 95.94 85 ASN A O 1
ATOM 683 N N . TRP A 1 86 ? -2.385 0.579 -4.281 1.00 95.56 86 TRP A N 1
ATOM 684 C CA . TRP A 1 86 ? -2.091 1.681 -5.193 1.00 95.56 86 TRP A CA 1
ATOM 685 C C . TRP A 1 86 ? -1.222 1.152 -6.331 1.00 95.56 86 TRP A C 1
ATOM 687 O O . TRP A 1 86 ? -0.290 0.398 -6.068 1.00 95.56 86 TRP A O 1
ATOM 697 N N . GLY A 1 87 ? -1.531 1.523 -7.573 1.00 95.69 87 GLY A N 1
ATOM 698 C CA . GLY A 1 87 ? -0.909 0.941 -8.764 1.00 95.69 87 GLY A CA 1
ATOM 699 C C . GLY A 1 87 ? -1.527 -0.401 -9.170 1.00 95.69 87 GLY A C 1
ATOM 700 O O . GLY A 1 87 ? -2.060 -1.153 -8.347 1.00 95.69 87 GLY A O 1
ATOM 701 N N . PHE A 1 88 ? -1.494 -0.701 -10.467 1.00 96.56 88 PHE A N 1
ATOM 702 C CA . PHE A 1 88 ? -2.042 -1.954 -10.991 1.00 96.56 88 PHE A CA 1
ATOM 703 C C . PHE A 1 88 ? -1.338 -2.398 -12.270 1.00 96.56 88 PHE A C 1
ATOM 705 O O . PHE A 1 88 ? -0.710 -3.454 -12.272 1.00 96.56 88 PHE A O 1
ATOM 712 N N . VAL A 1 89 ? -1.395 -1.585 -13.323 1.00 97.62 89 VAL A N 1
ATOM 713 C CA . VAL A 1 89 ? -0.776 -1.857 -14.628 1.00 97.62 89 VAL A CA 1
ATOM 714 C C . VAL A 1 89 ? 0.196 -0.727 -14.935 1.00 97.62 89 VAL A C 1
ATOM 716 O O . VAL A 1 89 ? -0.165 0.438 -14.759 1.00 97.62 89 VAL A O 1
ATOM 719 N N . GL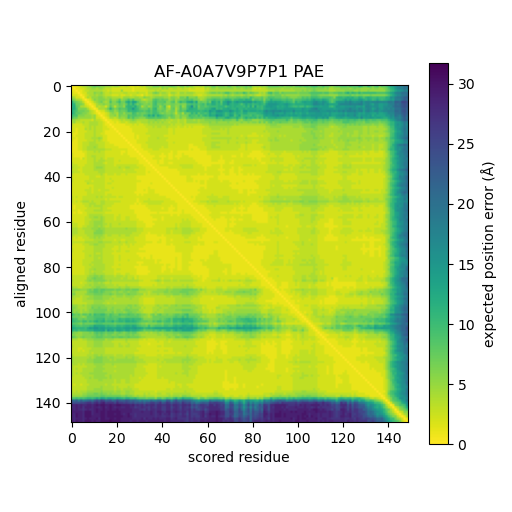U A 1 90 ? 1.394 -1.061 -15.411 1.00 96.81 90 GLU A N 1
ATOM 720 C CA . GLU A 1 90 ? 2.354 -0.061 -15.877 1.00 96.81 90 GLU A CA 1
ATOM 721 C C . GLU A 1 90 ? 1.724 0.822 -16.970 1.00 96.81 90 GLU A C 1
ATOM 723 O O . GLU A 1 90 ? 0.977 0.353 -17.834 1.00 96.81 90 GLU A O 1
ATOM 728 N N . GLY A 1 91 ? 2.013 2.122 -16.957 1.00 93.75 91 GLY A N 1
ATOM 729 C CA . GLY A 1 91 ? 1.487 3.027 -17.972 1.00 93.75 91 GLY A CA 1
ATOM 730 C C . GLY A 1 91 ? 1.352 4.455 -17.476 1.00 93.75 91 GLY A C 1
ATOM 731 O O . GLY A 1 91 ? 2.296 5.028 -16.943 1.00 93.75 91 GLY A O 1
ATOM 732 N N . LYS A 1 92 ? 0.168 5.049 -17.670 1.00 92.88 92 LYS A N 1
ATOM 733 C CA . LYS A 1 92 ? -0.058 6.497 -17.525 1.00 92.88 92 LYS A CA 1
ATOM 734 C C . LYS A 1 92 ? 0.313 7.057 -16.147 1.00 92.88 92 LYS A C 1
ATOM 736 O O . LYS A 1 92 ? 0.836 8.166 -16.086 1.00 92.88 92 LYS A O 1
ATOM 741 N N . SER A 1 93 ? 0.024 6.330 -15.066 1.00 92.31 93 SER A N 1
ATOM 742 C CA . SER A 1 93 ? 0.352 6.753 -13.696 1.00 92.31 93 SER A CA 1
ATOM 743 C C . SER A 1 93 ? 1.838 6.637 -13.373 1.00 92.31 93 SER A C 1
ATOM 745 O O . SER A 1 93 ? 2.276 7.243 -12.402 1.00 92.31 93 SER A O 1
ATOM 747 N N . GLN A 1 94 ? 2.601 5.893 -14.183 1.00 94.00 94 GLN A N 1
ATOM 748 C CA . GLN A 1 94 ? 4.050 5.735 -14.048 1.00 94.00 94 GLN A CA 1
ATOM 749 C C . GLN A 1 94 ? 4.468 5.258 -12.647 1.00 94.00 94 GLN A C 1
ATOM 751 O O . GLN A 1 94 ? 5.506 5.626 -12.110 1.00 94.00 94 GLN A O 1
ATOM 756 N N . THR A 1 95 ? 3.646 4.396 -12.053 1.00 95.38 95 THR A N 1
ATOM 757 C CA . THR A 1 95 ? 3.768 3.926 -10.671 1.00 95.38 95 THR A CA 1
ATOM 758 C C . THR A 1 95 ? 4.728 2.739 -10.511 1.00 95.38 95 THR A C 1
ATOM 760 O O . THR A 1 95 ? 4.912 2.233 -9.404 1.00 95.38 95 THR A O 1
ATOM 763 N N . ILE A 1 96 ? 5.403 2.322 -11.588 1.00 96.25 96 ILE A N 1
ATOM 764 C CA . ILE A 1 96 ? 6.581 1.443 -11.536 1.00 96.25 96 ILE A CA 1
ATOM 765 C C . ILE A 1 96 ? 7.812 2.171 -10.987 1.00 96.25 96 ILE A C 1
ATOM 767 O O . ILE A 1 96 ? 8.683 1.521 -10.409 1.00 96.25 96 ILE A O 1
ATOM 771 N N . TYR A 1 97 ? 7.881 3.498 -11.147 1.00 95.44 97 TYR A N 1
ATOM 772 C CA . TYR A 1 97 ? 9.039 4.291 -10.752 1.00 95.44 97 TYR A CA 1
ATOM 773 C C . TYR A 1 97 ? 8.985 4.664 -9.263 1.00 95.44 97 TYR A C 1
ATOM 775 O O . TYR A 1 97 ? 7.907 4.954 -8.735 1.00 95.44 97 TYR A O 1
ATOM 783 N N . PRO A 1 98 ? 10.135 4.642 -8.568 1.00 92.88 98 PRO A N 1
ATOM 784 C CA . PRO A 1 98 ? 10.230 5.073 -7.177 1.00 92.88 98 PRO A CA 1
ATOM 785 C C . PRO A 1 98 ? 10.024 6.584 -7.033 1.00 92.88 98 PRO A C 1
ATOM 787 O O . PRO A 1 98 ? 10.170 7.344 -7.985 1.00 92.88 98 PRO A O 1
ATOM 790 N N . TRP A 1 99 ? 9.716 7.033 -5.814 1.00 92.88 99 TRP A N 1
ATOM 791 C CA . TRP A 1 99 ? 9.486 8.454 -5.540 1.00 92.88 99 TRP A CA 1
ATOM 792 C C . TRP A 1 99 ? 10.679 9.357 -5.886 1.00 92.88 99 TRP A C 1
ATOM 794 O O . TRP A 1 99 ? 10.469 10.516 -6.184 1.00 92.88 99 TRP A O 1
ATOM 804 N N . ASP A 1 100 ? 11.923 8.881 -5.915 1.00 90.12 100 ASP A N 1
ATOM 805 C CA . ASP A 1 100 ? 13.063 9.721 -6.315 1.00 90.12 100 ASP A CA 1
ATOM 806 C C . ASP A 1 100 ? 13.146 9.974 -7.834 1.00 90.12 100 ASP A C 1
ATOM 808 O O . ASP A 1 100 ? 14.032 10.702 -8.284 1.00 90.12 100 ASP A O 1
ATOM 812 N N . SER A 1 101 ? 12.217 9.448 -8.641 1.00 90.44 101 SER A N 1
ATOM 813 C CA . SER A 1 101 ? 12.258 9.548 -10.105 1.00 90.44 101 SER A CA 1
ATOM 814 C C . SER A 1 101 ? 12.143 10.970 -10.659 1.00 90.44 101 SER A C 1
ATOM 816 O O . SER A 1 101 ? 12.527 11.206 -11.805 1.00 90.44 101 SER A O 1
ATOM 818 N N . TRP A 1 102 ? 11.620 11.926 -9.881 1.00 86.31 102 TRP A N 1
ATOM 819 C CA . TRP A 1 102 ? 11.592 13.344 -10.271 1.00 86.31 102 TRP A CA 1
ATOM 820 C C . TRP A 1 102 ? 12.977 14.008 -10.187 1.00 86.31 102 TRP A C 1
ATOM 822 O O . TRP A 1 102 ? 13.225 14.998 -10.868 1.00 86.31 102 TRP A O 1
ATOM 832 N N . GLU A 1 103 ? 13.877 13.468 -9.363 1.00 88.94 103 GLU A N 1
ATOM 833 C CA . GLU A 1 103 ? 15.265 13.918 -9.196 1.00 88.94 103 GLU A CA 1
ATOM 834 C C . GLU A 1 103 ? 16.243 13.047 -9.991 1.00 88.94 103 GLU A C 1
ATOM 836 O O . GLU A 1 103 ? 17.253 13.541 -10.493 1.00 88.94 103 GLU A O 1
ATOM 841 N N . ARG A 1 104 ? 15.947 11.747 -10.111 1.00 87.94 104 ARG A N 1
ATOM 842 C CA . ARG A 1 104 ? 16.760 10.738 -10.798 1.00 87.94 104 ARG A CA 1
ATOM 843 C C . ARG A 1 104 ? 15.936 10.077 -11.905 1.00 87.94 104 ARG A C 1
ATOM 845 O O . ARG A 1 104 ? 15.298 9.055 -11.660 1.00 87.94 104 ARG A O 1
ATOM 852 N N . PRO A 1 105 ? 15.922 10.647 -13.120 1.00 86.50 105 PRO A N 1
ATOM 853 C CA . PRO A 1 105 ? 15.084 10.137 -14.196 1.00 86.50 105 PRO A CA 1
ATOM 854 C C . PRO A 1 105 ? 15.511 8.737 -14.648 1.00 86.50 105 PRO A C 1
ATOM 856 O O . PRO A 1 105 ? 16.669 8.503 -14.993 1.00 86.50 105 PRO A O 1
ATOM 859 N N . TYR A 1 106 ? 14.546 7.826 -14.727 1.00 88.25 106 TYR A N 1
ATOM 860 C CA . TYR A 1 106 ? 14.712 6.469 -15.253 1.00 88.25 106 TYR A CA 1
ATOM 861 C C . TYR A 1 106 ? 14.410 6.465 -16.759 1.00 88.25 106 TYR A C 1
ATOM 863 O O . TYR A 1 106 ? 13.367 5.989 -17.196 1.00 88.25 106 TYR A O 1
ATOM 871 N N . VAL A 1 107 ? 15.282 7.105 -17.547 1.00 86.62 107 VAL A N 1
ATOM 872 C CA . VAL A 1 107 ? 15.051 7.346 -18.990 1.00 86.62 107 VAL A CA 1
ATOM 873 C C . VAL A 1 107 ? 15.667 6.291 -19.905 1.00 86.62 107 VAL A C 1
ATOM 875 O O . VAL A 1 107 ? 15.143 6.039 -20.985 1.00 86.62 107 VAL A O 1
ATOM 878 N N . GLU A 1 108 ? 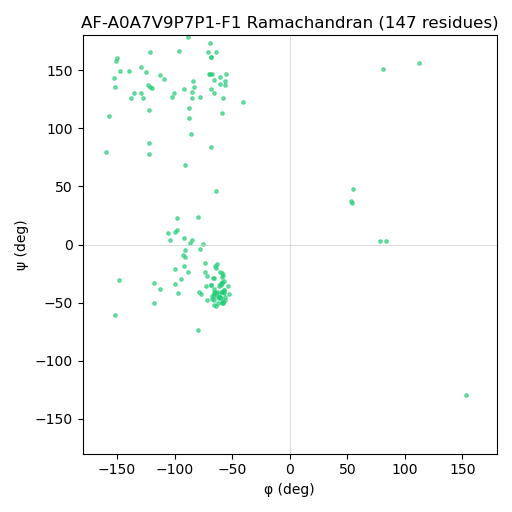16.767 5.671 -19.484 1.00 87.56 108 GLU A N 1
ATOM 879 C CA . GLU A 1 108 ? 17.487 4.668 -20.284 1.00 87.56 108 GLU A CA 1
ATOM 880 C C . GLU A 1 108 ? 17.157 3.232 -19.869 1.00 87.56 108 GLU A C 1
ATOM 882 O O . GLU A 1 108 ? 17.362 2.297 -20.641 1.00 87.56 108 GLU A O 1
ATOM 887 N N . TYR A 1 109 ? 16.660 3.046 -18.648 1.00 86.06 109 TYR A N 1
ATOM 888 C CA . TYR A 1 109 ? 16.425 1.735 -18.063 1.00 86.06 109 TYR A CA 1
ATOM 889 C C . TYR A 1 109 ? 15.220 1.743 -17.129 1.00 86.06 109 TYR A C 1
ATOM 891 O O . TYR A 1 109 ? 14.911 2.726 -16.455 1.00 86.06 109 TYR A O 1
ATOM 899 N N . GLU A 1 110 ? 14.566 0.592 -17.075 1.00 90.50 110 GLU A N 1
ATOM 900 C CA . GLU A 1 110 ? 13.521 0.278 -16.112 1.00 90.50 110 GLU A CA 1
ATOM 901 C C . GLU A 1 110 ? 14.110 0.183 -14.687 1.00 90.50 110 GLU A C 1
ATOM 903 O O . GLU A 1 110 ? 15.257 -0.253 -14.527 1.00 90.50 110 GLU A O 1
ATOM 908 N N . PRO A 1 111 ? 13.368 0.564 -13.628 1.00 92.00 111 PRO A N 1
ATOM 909 C CA . PRO A 1 111 ? 13.820 0.368 -12.255 1.00 92.00 111 PRO A CA 1
ATOM 910 C C . PRO A 1 111 ? 14.147 -1.099 -11.977 1.00 92.00 111 PRO A C 1
ATOM 912 O O . PRO A 1 111 ? 13.369 -1.989 -12.316 1.00 92.00 111 PRO A O 1
ATOM 915 N N . TRP A 1 112 ? 15.257 -1.348 -11.276 1.00 91.94 112 TRP A N 1
ATOM 916 C CA . TRP A 1 112 ? 15.650 -2.705 -10.871 1.00 91.94 112 TRP A CA 1
ATOM 917 C C . TRP A 1 112 ? 14.540 -3.438 -10.102 1.00 91.94 112 TRP A C 1
ATOM 919 O O . TRP A 1 112 ? 14.355 -4.646 -10.236 1.00 91.94 112 TRP A O 1
ATOM 929 N N . ILE A 1 113 ? 13.791 -2.687 -9.297 1.00 94.12 113 ILE A N 1
ATOM 930 C CA . ILE A 1 113 ? 12.613 -3.164 -8.591 1.00 94.12 113 ILE A CA 1
ATOM 931 C C . ILE A 1 113 ? 11.456 -2.204 -8.842 1.00 94.12 113 ILE A C 1
ATOM 933 O O . ILE A 1 113 ? 11.603 -0.991 -8.679 1.00 94.12 113 ILE A O 1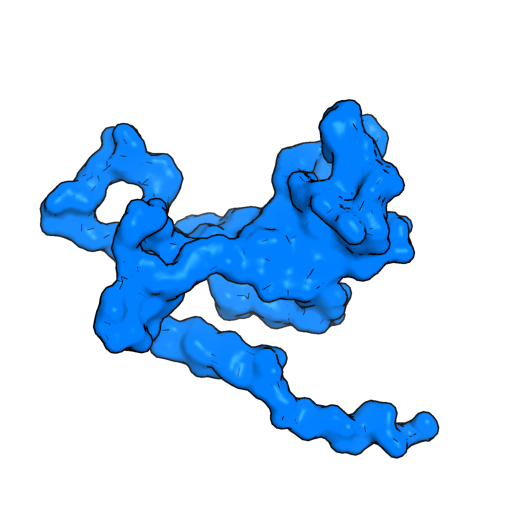
ATOM 937 N N . TRP A 1 114 ? 10.302 -2.742 -9.231 1.00 96.38 114 TRP A N 1
ATOM 938 C CA . TRP A 1 114 ? 9.111 -1.919 -9.414 1.00 96.38 114 TRP A CA 1
ATOM 939 C C . TRP A 1 114 ? 8.577 -1.405 -8.102 1.00 96.38 114 TRP A C 1
ATOM 941 O O . TRP A 1 114 ? 8.575 -2.101 -7.083 1.00 96.38 114 TRP A O 1
ATOM 951 N N . PHE A 1 115 ? 8.026 -0.203 -8.161 1.00 96.12 115 PHE A N 1
ATOM 952 C CA . PHE A 1 115 ? 7.506 0.436 -6.981 1.00 96.12 115 PHE A CA 1
ATOM 953 C C . P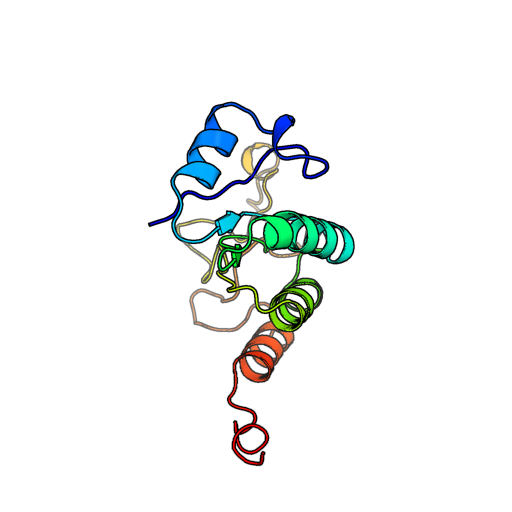HE A 1 115 ? 6.121 -0.093 -6.595 1.00 96.12 115 PHE A C 1
ATOM 955 O O . PHE A 1 115 ? 6.034 -0.897 -5.665 1.00 96.12 115 PHE A O 1
ATOM 962 N N . HIS A 1 116 ? 5.066 0.269 -7.327 1.00 97.12 116 HIS A N 1
ATOM 963 C CA . HIS A 1 116 ? 3.681 -0.052 -6.964 1.00 97.12 116 HIS A CA 1
ATOM 964 C C . HIS A 1 116 ? 2.975 -1.046 -7.897 1.00 97.12 116 HIS A C 1
ATOM 966 O O . HIS A 1 116 ? 2.209 -1.886 -7.422 1.00 97.12 1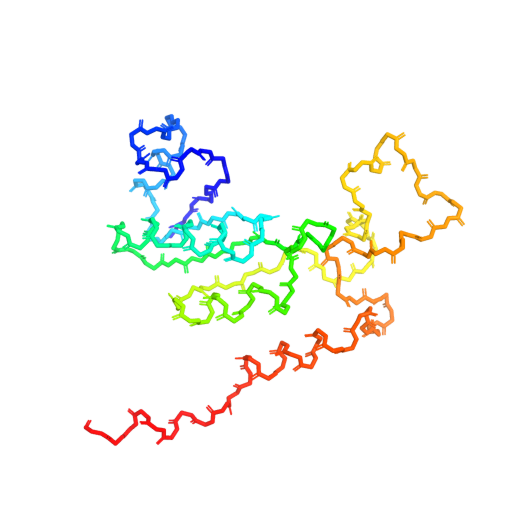16 HIS A O 1
ATOM 972 N N . ASP A 1 117 ? 3.206 -0.954 -9.211 1.00 97.50 117 ASP A N 1
ATOM 973 C CA . ASP A 1 117 ? 2.406 -1.706 -10.188 1.00 97.50 117 ASP A CA 1
ATOM 974 C C . ASP A 1 117 ? 2.645 -3.224 -10.113 1.00 97.50 117 ASP A C 1
ATOM 976 O O . ASP A 1 117 ? 3.621 -3.711 -9.526 1.00 97.50 117 ASP A O 1
ATOM 980 N N . VAL A 1 118 ? 1.695 -3.977 -10.675 1.00 97.75 118 VAL A N 1
ATOM 981 C CA . VAL A 1 118 ? 1.595 -5.443 -10.565 1.00 97.75 118 VAL A CA 1
ATOM 982 C C . VAL A 1 118 ? 1.723 -6.120 -11.927 1.00 97.75 118 VAL A C 1
ATOM 984 O O . VAL A 1 118 ? 2.262 -7.223 -12.017 1.00 97.75 118 VAL A O 1
ATOM 987 N N . PHE A 1 119 ? 1.238 -5.468 -12.981 1.00 98.25 119 PHE A N 1
ATOM 988 C CA . PHE A 1 119 ? 1.172 -6.014 -14.329 1.00 98.25 119 PHE A CA 1
ATOM 989 C C . PHE A 1 119 ? 1.869 -5.111 -15.340 1.00 98.25 119 PHE A C 1
ATOM 991 O O . PHE A 1 119 ? 1.848 -3.885 -15.228 1.00 98.25 119 PHE A O 1
ATOM 998 N N . ARG A 1 120 ? 2.425 -5.744 -16.367 1.00 97.75 120 ARG A N 1
ATOM 999 C CA . ARG A 1 120 ? 2.820 -5.113 -17.623 1.00 97.75 120 ARG A CA 1
ATOM 1000 C C . ARG A 1 120 ? 1.588 -4.726 -18.439 1.00 97.75 120 ARG A C 1
ATOM 1002 O O . ARG A 1 120 ? 0.481 -5.207 -18.183 1.00 97.75 120 ARG A O 1
ATOM 1009 N N . THR A 1 121 ? 1.782 -3.890 -19.455 1.00 97.44 121 THR A N 1
ATOM 1010 C CA . THR A 1 121 ? 0.701 -3.429 -20.351 1.00 97.44 121 THR A CA 1
ATOM 1011 C C . THR A 1 121 ? -0.039 -4.559 -21.075 1.00 97.44 121 THR A C 1
ATOM 1013 O O . THR A 1 121 ? -1.215 -4.408 -21.403 1.00 97.44 121 THR A O 1
ATOM 1016 N N . ASP A 1 122 ? 0.614 -5.701 -21.288 1.00 97.50 122 ASP A N 1
ATOM 1017 C CA . ASP A 1 122 ? 0.033 -6.904 -21.897 1.00 97.50 122 ASP A CA 1
ATOM 1018 C C . ASP A 1 122 ? -0.682 -7.830 -20.889 1.00 97.50 122 ASP A C 1
ATOM 1020 O O . ASP A 1 122 ? -1.207 -8.880 -21.260 1.00 97.50 122 ASP A O 1
ATOM 1024 N N . GLY A 1 123 ? -0.720 -7.447 -19.609 1.00 97.19 123 GLY A N 1
ATOM 1025 C CA . GLY A 1 123 ? -1.318 -8.223 -18.525 1.00 97.19 123 GLY A CA 1
ATOM 1026 C C . GLY A 1 123 ? -0.402 -9.295 -17.933 1.00 97.19 123 GLY A C 1
ATOM 1027 O O . GLY A 1 123 ? -0.835 -10.027 -17.037 1.00 97.19 123 GLY A O 1
ATOM 1028 N N . THR A 1 124 ? 0.854 -9.406 -18.377 1.00 98.25 124 THR A N 1
ATOM 1029 C CA . THR A 1 124 ? 1.821 -10.296 -17.728 1.00 98.25 124 THR A CA 1
ATOM 1030 C C . THR A 1 124 ? 2.174 -9.771 -16.328 1.00 98.25 124 THR A C 1
ATOM 1032 O O . THR A 1 124 ? 2.392 -8.570 -16.151 1.00 98.25 124 THR A O 1
ATOM 1035 N N . PRO A 1 125 ? 2.187 -10.625 -15.285 1.00 98.12 125 PRO A N 1
ATOM 1036 C CA . PRO A 1 125 ? 2.639 -10.213 -13.959 1.00 98.12 125 PRO A CA 1
ATOM 1037 C C . PRO A 1 125 ? 4.098 -9.753 -13.981 1.00 98.12 125 PRO A C 1
ATOM 1039 O O . PRO A 1 125 ? 4.937 -10.447 -14.550 1.00 98.12 125 PRO A O 1
ATOM 1042 N N . TYR A 1 126 ? 4.413 -8.662 -13.280 1.00 97.25 126 TYR A N 1
ATOM 1043 C CA . TYR A 1 126 ? 5.802 -8.278 -13.012 1.00 97.25 126 TYR A CA 1
ATOM 1044 C C . TYR A 1 126 ? 6.518 -9.354 -12.183 1.00 97.25 126 TYR A C 1
ATOM 1046 O O . TYR A 1 126 ? 7.578 -9.844 -12.565 1.00 97.25 126 TYR A O 1
ATOM 1054 N N . LEU A 1 127 ? 5.890 -9.770 -11.077 1.00 97.00 127 LEU A N 1
ATOM 1055 C CA . LEU A 1 127 ? 6.306 -10.910 -10.263 1.00 97.00 127 LEU A CA 1
ATOM 1056 C C . LEU A 1 127 ? 5.153 -11.905 -10.178 1.00 97.00 127 LEU A C 1
ATOM 1058 O O . LEU A 1 127 ? 4.081 -11.621 -9.629 1.00 97.00 127 LEU A O 1
ATOM 1062 N N . ARG A 1 128 ? 5.360 -13.095 -10.739 1.00 97.56 128 ARG A N 1
ATOM 1063 C CA . ARG A 1 128 ? 4.321 -14.125 -10.821 1.00 97.56 128 ARG A CA 1
ATOM 1064 C C . ARG A 1 128 ? 3.888 -14.591 -9.431 1.00 97.56 128 ARG A C 1
ATOM 1066 O O . ARG A 1 128 ? 2.690 -14.726 -9.178 1.00 97.56 128 ARG A O 1
ATOM 1073 N N . GLU A 1 129 ? 4.844 -14.759 -8.528 1.00 96.56 129 GLU A N 1
ATOM 1074 C CA . GLU A 1 129 ? 4.667 -15.233 -7.156 1.00 96.56 129 GLU A CA 1
ATOM 1075 C C . GLU A 1 129 ? 3.731 -14.317 -6.356 1.00 96.56 129 GLU A C 1
ATOM 1077 O O . GLU A 1 129 ? 2.931 -14.789 -5.545 1.00 96.56 129 GLU A O 1
ATOM 1082 N N . GLU A 1 130 ? 3.776 -13.006 -6.608 1.00 96.31 130 GLU A N 1
ATOM 1083 C CA . GLU A 1 130 ? 2.884 -12.036 -5.971 1.00 96.31 130 GLU A CA 1
ATOM 1084 C C . GLU A 1 130 ? 1.427 -12.257 -6.396 1.00 96.31 130 GLU A C 1
ATOM 1086 O O . GLU A 1 130 ? 0.527 -12.300 -5.555 1.00 96.31 130 GLU A O 1
ATOM 1091 N N . THR A 1 131 ? 1.176 -12.474 -7.690 1.00 96.88 131 THR A N 1
ATOM 1092 C CA . THR A 1 131 ? -0.187 -12.740 -8.181 1.00 96.88 131 THR A CA 1
ATOM 1093 C C . THR A 1 131 ? -0.722 -14.092 -7.714 1.00 96.88 131 THR A C 1
ATOM 1095 O O . THR A 1 131 ? -1.911 -14.216 -7.407 1.00 96.88 131 THR A O 1
ATOM 1098 N N . GLU A 1 132 ? 0.141 -15.103 -7.602 1.00 96.69 132 GLU A N 1
ATOM 1099 C CA . GLU A 1 132 ? -0.207 -16.410 -7.038 1.00 96.69 132 GLU A CA 1
ATOM 1100 C C . GLU A 1 132 ? -0.547 -16.299 -5.545 1.00 96.69 132 GLU A C 1
ATOM 1102 O O . GLU A 1 132 ? -1.558 -16.847 -5.096 1.00 96.69 132 GLU A O 1
ATOM 1107 N N . LEU A 1 133 ? 0.227 -15.517 -4.784 1.00 96.31 133 LEU A N 1
ATOM 1108 C CA . LEU A 1 133 ? -0.073 -15.202 -3.390 1.00 96.31 133 LEU A CA 1
ATOM 1109 C C . LEU A 1 133 ? -1.430 -14.509 -3.247 1.00 96.31 133 LEU A C 1
ATOM 1111 O O . LEU A 1 133 ? -2.228 -14.922 -2.403 1.00 96.31 133 LEU A O 1
ATOM 1115 N N . ILE A 1 134 ? -1.691 -13.469 -4.047 1.00 95.44 134 ILE A N 1
ATOM 1116 C CA . ILE A 1 134 ? -2.952 -12.717 -4.010 1.00 95.44 134 ILE A CA 1
ATOM 1117 C C . ILE A 1 134 ? -4.121 -13.668 -4.263 1.00 95.44 134 ILE A C 1
ATOM 1119 O O . ILE A 1 134 ? -5.056 -13.706 -3.461 1.00 95.44 134 ILE A O 1
ATOM 1123 N N . LYS A 1 135 ? -4.046 -14.497 -5.313 1.00 94.94 135 LYS A N 1
ATOM 1124 C CA . LYS A 1 135 ? -5.060 -15.520 -5.619 1.00 94.94 135 LYS A CA 1
ATOM 1125 C C . LYS A 1 135 ? -5.261 -16.499 -4.465 1.00 94.94 135 LYS A C 1
ATOM 1127 O O . LYS A 1 135 ? -6.397 -16.834 -4.156 1.00 94.94 135 LYS A O 1
ATOM 1132 N N . ARG A 1 136 ? -4.193 -16.938 -3.795 1.00 94.12 136 ARG A N 1
ATOM 1133 C CA . ARG A 1 136 ? -4.286 -17.846 -2.640 1.00 94.12 136 ARG A CA 1
ATOM 1134 C C . ARG A 1 136 ? -4.932 -17.184 -1.422 1.00 94.12 136 ARG A C 1
ATOM 1136 O O . ARG A 1 136 ? -5.768 -17.789 -0.765 1.00 94.12 136 ARG A O 1
ATOM 1143 N N . ILE A 1 137 ? -4.547 -15.950 -1.100 1.00 92.56 137 ILE A N 1
ATOM 1144 C CA . ILE A 1 137 ? -5.029 -15.237 0.093 1.00 92.56 137 ILE A CA 1
ATOM 1145 C C . ILE A 1 137 ? -6.486 -14.789 -0.055 1.00 92.56 137 ILE A C 1
ATOM 1147 O O . ILE A 1 137 ? -7.215 -14.814 0.943 1.00 92.56 137 ILE A O 1
ATOM 1151 N N . THR A 1 138 ? -6.887 -14.396 -1.267 1.00 90.00 138 THR A N 1
ATOM 1152 C CA . THR A 1 138 ? -8.246 -13.934 -1.607 1.00 90.00 138 THR A CA 1
ATOM 1153 C C . THR A 1 138 ? -9.158 -15.053 -2.103 1.00 90.00 138 THR A C 1
ATOM 1155 O O . THR A 1 138 ? -10.381 -14.911 -2.093 1.00 90.00 138 THR A O 1
ATOM 1158 N N . GLY A 1 139 ? -8.577 -16.175 -2.527 1.00 85.06 139 GLY A N 1
ATOM 1159 C CA . GLY A 1 139 ? -9.309 -17.354 -2.947 1.00 85.06 139 GLY A CA 1
ATOM 1160 C C . GLY A 1 139 ? -10.158 -17.896 -1.806 1.00 85.06 139 GLY A C 1
ATOM 1161 O O . GLY A 1 139 ? -9.770 -17.873 -0.637 1.00 85.06 139 GLY A O 1
ATOM 1162 N N . LYS A 1 140 ? -11.341 -18.404 -2.154 1.00 64.62 140 LYS A N 1
ATOM 1163 C CA . LYS A 1 140 ? -12.192 -19.135 -1.218 1.00 64.62 140 LYS A CA 1
ATOM 1164 C C . LYS A 1 140 ? -11.516 -20.467 -0.879 1.00 64.62 140 LYS A C 1
ATOM 1166 O O . LYS A 1 140 ? -11.861 -21.494 -1.457 1.00 64.62 140 LYS A O 1
ATOM 1171 N N . GLU A 1 141 ? -10.595 -20.489 0.080 1.00 58.09 141 GLU A N 1
ATOM 1172 C CA . GLU A 1 141 ? -10.498 -21.677 0.928 1.00 58.09 141 GLU A CA 1
ATOM 1173 C C . GLU A 1 141 ? -11.872 -21.810 1.575 1.00 58.09 141 GLU A C 1
ATOM 1175 O O . GLU A 1 141 ? -12.342 -20.885 2.238 1.00 58.09 141 GLU A O 1
ATOM 1180 N N . LYS A 1 142 ? -12.586 -22.880 1.212 1.00 45.03 142 LYS A N 1
ATOM 1181 C CA . LYS A 1 142 ? -14.004 -23.063 1.508 1.00 45.03 142 LYS A CA 1
ATOM 1182 C C . LYS A 1 142 ? -14.307 -22.593 2.930 1.00 45.03 142 LYS A C 1
ATOM 1184 O O . LYS A 1 142 ? -13.770 -23.134 3.892 1.00 45.03 142 LYS A O 1
ATOM 1189 N N . ALA A 1 143 ? -15.240 -21.653 3.048 1.00 44.31 143 ALA A N 1
ATOM 1190 C CA . ALA A 1 143 ? -15.939 -21.306 4.280 1.00 44.31 143 ALA A CA 1
ATOM 1191 C C . ALA A 1 143 ? -16.800 -22.489 4.793 1.00 44.31 143 ALA A C 1
ATOM 1193 O O . ALA A 1 143 ? -17.968 -22.330 5.116 1.00 44.31 143 ALA A O 1
ATOM 1194 N N . GLN A 1 144 ? -16.243 -23.704 4.815 1.00 41.59 144 GLN A N 1
ATOM 1195 C CA . GLN A 1 144 ? -16.846 -24.925 5.344 1.00 41.59 144 GLN A CA 1
ATOM 1196 C C . GLN A 1 144 ? -16.508 -25.137 6.826 1.00 41.59 144 GLN A C 1
ATOM 1198 O O . GLN A 1 144 ? -17.142 -25.963 7.467 1.00 41.59 144 GLN A O 1
ATOM 1203 N N . ALA A 1 145 ? -15.571 -24.375 7.400 1.00 45.34 145 ALA A N 1
ATOM 1204 C CA . ALA A 1 145 ? -15.204 -24.504 8.813 1.00 45.34 145 ALA A CA 1
ATOM 1205 C C . ALA A 1 145 ? -15.978 -23.565 9.763 1.00 45.34 145 ALA A C 1
ATOM 1207 O O . ALA A 1 145 ? -15.879 -23.724 10.974 1.00 45.34 145 ALA A O 1
ATOM 1208 N N . ALA A 1 146 ? -16.757 -22.606 9.247 1.00 44.78 146 ALA A N 1
ATOM 1209 C CA . ALA A 1 146 ? -17.477 -21.619 10.067 1.00 44.78 146 ALA A CA 1
ATOM 1210 C C . ALA A 1 146 ? -18.990 -21.892 10.207 1.00 44.78 146 ALA A C 1
ATOM 1212 O O . ALA A 1 146 ? -19.696 -21.096 10.812 1.00 44.78 146 ALA A O 1
ATOM 1213 N N . GLY A 1 147 ? -19.488 -23.007 9.657 1.00 41.44 147 GLY A N 1
ATOM 1214 C CA . GLY A 1 147 ? -20.888 -23.447 9.780 1.00 41.44 147 GLY A CA 1
ATOM 1215 C C . GLY A 1 147 ? -21.102 -24.623 10.740 1.00 41.44 147 GLY A C 1
ATOM 1216 O O . GLY A 1 147 ? -22.181 -25.202 10.753 1.00 41.44 147 GLY A O 1
ATOM 1217 N N . ALA A 1 148 ? -20.080 -25.008 11.507 1.00 41.00 148 ALA A N 1
ATOM 1218 C CA . ALA A 1 148 ? -20.168 -26.067 12.505 1.00 41.00 148 ALA A CA 1
ATOM 1219 C C . ALA A 1 148 ? -19.773 -25.512 13.876 1.00 41.00 148 ALA A C 1
ATOM 1221 O O . ALA A 1 148 ? -18.636 -25.691 14.313 1.00 41.00 148 ALA A O 1
ATOM 1222 N N . ARG A 1 149 ? -20.707 -24.793 14.503 1.00 38.31 149 ARG A N 1
ATOM 12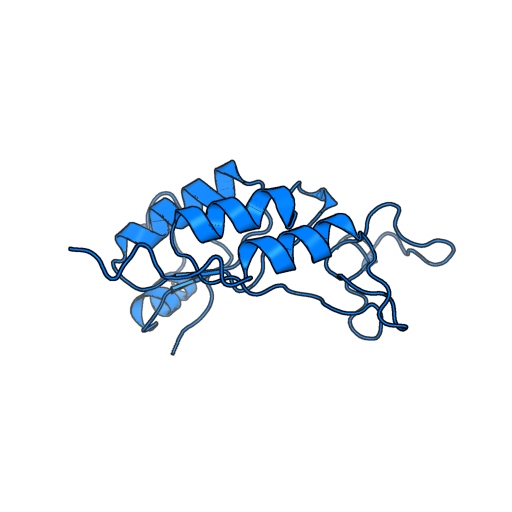23 C CA . ARG A 1 149 ? -20.904 -24.666 15.955 1.00 38.31 149 ARG A CA 1
ATOM 1224 C C . ARG A 1 149 ? -22.170 -23.868 16.223 1.00 38.31 149 ARG A C 1
ATOM 1226 O O . ARG A 1 149 ? -22.307 -22.790 15.609 1.00 38.31 149 ARG A O 1
#

pLDDT: mean 90.29, std 13.22, range [38.31, 98.31]

Sequence (149 aa):
LTSGVWKGDYANVEKFDATEQIQIANSDFITFHSYEAADEFAKRIKFLQKLNRPIMCTEYMARPRGSTFVAILPVGKKYNVGMINWGFVEGKSQTIYPWDSWERPYVEYEPWIWFHDVFRTDGTPYLREETELIKRITGKEKAQAAGAR

Mean predicted aligned error: 5.63 Å